Protein AF-0000000087536412 (afdb_homodimer)

Secondary structure (DSSP, 8-state):
---HHHHHHHHHTT--HHHHHHHTTS-HHHHHHHHHT----BHHHHHHHHHHHT--HHHHH--/---HHHHHHHHHTT--HHHHHHHTTS-HHHHHHHHHT----BHHHHHHHHHHHT--HHHHH--

Sequence (126 aa):
MKNLRLKAARAALDMSQAELAKRVNVSRQTIVAIEKGDYNPTIKLCIAICHELGKTLDELFWEMKNLRLKAARAALDMSQAELAKRVNVSRQTIVAIEKGDYNPTIKLCIAICHELGKTLDELFWE

InterPro domains:
  IPR001387 Cro/C1-type, helix-turn-helix domain [PF01381] (6-60)
  IPR001387 Cro/C1-type, helix-turn-helix domain [PS50943] (6-60)
  IPR001387 Cro/C1-type, helix-turn-helix domain [SM00530] (5-60)
  IPR001387 Cro/C1-type, helix-turn-helix domain [cd00093] (5-60)
  IPR010982 Lambda repressor-like, DNA-binding domain superfamily [G3DSA:1.10.260.40] (1-63)
  IPR010982 Lambda repressor-like, DNA-binding domain superfamily [SSF47413] (4-62)

Structure (mmCIF, N/CA/C/O backbone):
data_AF-0000000087536412-model_v1
#
loop_
_entity.id
_entity.type
_entity.pdbx_description
1 polymer 'Transcriptional regulator'
#
loop_
_atom_site.group_PDB
_atom_site.id
_atom_site.type_symbol
_atom_site.label_atom_id
_atom_site.label_alt_id
_atom_site.label_comp_id
_atom_site.label_asym_id
_atom_site.label_entity_id
_atom_site.label_seq_id
_atom_site.pdbx_PDB_ins_code
_atom_site.Cartn_x
_atom_site.Cartn_y
_atom_site.Cartn_z
_atom_site.occupancy
_atom_site.B_iso_or_equiv
_atom_site.auth_seq_id
_atom_site.auth_comp_id
_atom_site.auth_asym_id
_atom_site.auth_atom_id
_atom_site.pdbx_PDB_model_num
ATOM 1 N N . MET A 1 1 ? -1.49 8.711 -10.68 1 65.19 1 MET A N 1
ATOM 2 C CA . MET A 1 1 ? -2.695 9.516 -10.492 1 65.19 1 MET A CA 1
ATOM 3 C C . MET A 1 1 ? -2.691 10.195 -9.125 1 65.19 1 MET A C 1
ATOM 5 O O . MET A 1 1 ? -2.127 9.664 -8.164 1 65.19 1 MET A O 1
ATOM 9 N N . LYS A 1 2 ? -3.148 11.484 -9.133 1 83.5 2 LYS A N 1
ATOM 10 C CA . LYS A 1 2 ? -3.223 12.312 -7.93 1 83.5 2 LYS A CA 1
ATOM 11 C C . LYS A 1 2 ? -4.008 11.602 -6.824 1 83.5 2 LYS A C 1
ATOM 13 O O . LYS A 1 2 ? -4.977 10.891 -7.102 1 83.5 2 LYS A O 1
ATOM 18 N N . ASN A 1 3 ? -3.379 11.648 -5.703 1 94.81 3 ASN A N 1
ATOM 19 C CA . ASN A 1 3 ? -4.109 11.109 -4.559 1 94.81 3 ASN A CA 1
ATOM 20 C C . ASN A 1 3 ? -4.875 12.203 -3.822 1 94.81 3 ASN A C 1
ATOM 22 O O . ASN A 1 3 ? -4.449 12.656 -2.754 1 94.81 3 ASN A O 1
ATOM 26 N N . LEU A 1 4 ? -6.023 12.555 -4.32 1 94.62 4 LEU A N 1
ATOM 27 C CA . LEU A 1 4 ? -6.863 13.609 -3.754 1 94.62 4 LEU A CA 1
ATOM 28 C C . LEU A 1 4 ? -7.523 13.141 -2.463 1 94.62 4 LEU A C 1
ATOM 30 O O . LEU A 1 4 ? -7.898 13.953 -1.618 1 94.62 4 LEU A O 1
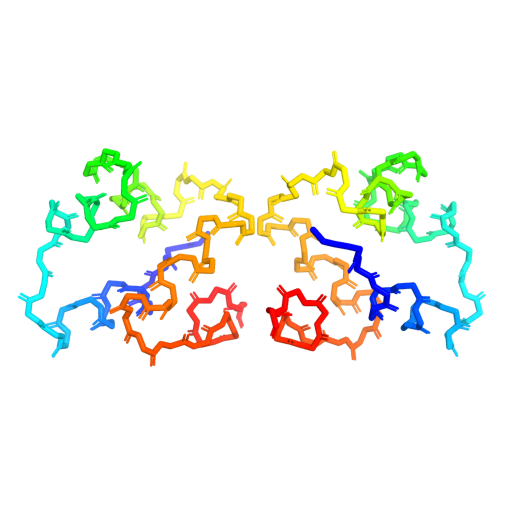ATOM 34 N N . ARG A 1 5 ? -7.641 11.875 -2.334 1 96.75 5 ARG A N 1
ATOM 35 C CA . ARG A 1 5 ? -8.227 11.32 -1.118 1 96.75 5 ARG A CA 1
ATOM 36 C C . ARG A 1 5 ? -7.32 11.562 0.085 1 96.75 5 ARG A C 1
ATOM 38 O O . ARG A 1 5 ? -7.801 11.891 1.173 1 96.75 5 ARG A O 1
ATOM 45 N N . LEU A 1 6 ? -6.047 11.406 -0.161 1 97.62 6 LEU A N 1
ATOM 46 C CA . LEU A 1 6 ? -5.082 11.68 0.896 1 97.62 6 LEU A CA 1
ATOM 47 C C . LEU A 1 6 ? -5.125 13.156 1.299 1 97.62 6 LEU A C 1
ATOM 49 O O . LEU A 1 6 ? -5.168 13.477 2.488 1 97.62 6 LEU A O 1
ATOM 53 N N . LYS A 1 7 ? -5.125 13.984 0.303 1 97.06 7 LYS A N 1
ATOM 54 C CA . LYS A 1 7 ? -5.188 15.422 0.557 1 97.06 7 LYS A CA 1
ATOM 55 C C . LYS A 1 7 ? -6.441 15.789 1.347 1 97.06 7 LYS A C 1
ATOM 57 O O . LYS A 1 7 ? -6.367 16.531 2.328 1 97.06 7 LYS A O 1
ATOM 62 N N . ALA A 1 8 ? -7.547 15.281 0.942 1 97.94 8 ALA A N 1
ATOM 63 C CA . ALA A 1 8 ? -8.82 15.562 1.588 1 97.94 8 ALA A CA 1
ATOM 64 C C . ALA A 1 8 ? -8.836 15.062 3.029 1 97.94 8 ALA A C 1
ATOM 66 O O . ALA A 1 8 ? -9.305 15.758 3.932 1 97.94 8 ALA A O 1
ATOM 67 N N . ALA A 1 9 ? -8.367 13.844 3.242 1 98 9 ALA A N 1
ATOM 68 C CA . ALA A 1 9 ? -8.32 13.258 4.578 1 98 9 ALA A CA 1
ATOM 69 C C . ALA A 1 9 ? -7.43 14.078 5.512 1 98 9 ALA A C 1
ATOM 71 O O . ALA A 1 9 ? -7.785 14.32 6.668 1 98 9 ALA A O 1
ATOM 72 N N . ARG A 1 10 ? -6.332 14.422 4.934 1 97.75 10 ARG A N 1
ATOM 73 C CA . ARG A 1 10 ? -5.398 15.25 5.695 1 97.75 10 ARG A CA 1
ATOM 74 C C . ARG A 1 10 ? -6.02 16.594 6.047 1 97.75 10 ARG A C 1
ATOM 76 O O . ARG A 1 10 ? -5.941 17.047 7.195 1 97.75 10 ARG A O 1
ATOM 83 N N . ALA A 1 11 ? -6.629 17.25 5.117 1 97.44 11 ALA A N 1
ATOM 84 C CA . ALA A 1 11 ? -7.262 18.562 5.309 1 97.44 11 ALA A CA 1
ATOM 85 C C . ALA A 1 11 ? -8.43 18.469 6.289 1 97.44 11 ALA A C 1
ATOM 87 O O . ALA A 1 11 ? -8.656 19.375 7.082 1 97.44 11 ALA A O 1
ATOM 88 N N . ALA A 1 12 ? -9.164 17.406 6.238 1 97.88 12 ALA A N 1
ATOM 89 C CA . ALA A 1 12 ? -10.32 17.188 7.102 1 97.88 12 ALA A CA 1
ATOM 90 C C . ALA A 1 12 ? -9.914 17.188 8.57 1 97.88 12 ALA A C 1
ATOM 92 O O . ALA A 1 12 ? -10.719 17.5 9.453 1 97.88 12 ALA A O 1
ATOM 93 N N . LEU A 1 13 ? -8.672 16.859 8.859 1 97.56 13 LEU A N 1
ATOM 94 C CA . LEU A 1 13 ? -8.141 16.844 10.219 1 97.56 13 LEU A CA 1
ATOM 95 C C . LEU A 1 13 ? -7.367 18.125 10.516 1 97.56 13 LEU A C 1
ATOM 97 O O . LEU A 1 13 ? -6.652 18.203 11.516 1 97.56 13 LEU A O 1
ATOM 101 N N . ASP A 1 14 ? -7.398 19.062 9.523 1 97.69 14 ASP A N 1
ATOM 102 C CA . ASP A 1 14 ? -6.699 20.344 9.617 1 97.69 14 ASP A CA 1
ATOM 103 C C . ASP A 1 14 ? -5.191 20.141 9.734 1 97.69 14 ASP A C 1
ATOM 105 O O . ASP A 1 14 ? -4.527 20.828 10.508 1 97.69 14 ASP A O 1
ATOM 109 N N . MET A 1 15 ? -4.727 19.203 9.07 1 97.75 15 MET A N 1
ATOM 110 C CA . MET A 1 15 ? -3.303 18.891 9.086 1 97.75 15 MET A CA 1
ATOM 111 C C . MET A 1 15 ? -2.615 19.391 7.828 1 97.75 15 MET A C 1
ATOM 113 O O . MET A 1 15 ? -3.131 19.219 6.723 1 97.75 15 MET A O 1
ATOM 117 N N . SER A 1 16 ? -1.524 20.031 8.086 1 98.38 16 SER A N 1
ATOM 118 C CA . SER A 1 16 ? -0.719 20.438 6.941 1 98.38 16 SER A CA 1
ATOM 119 C C . SER A 1 16 ? 0.115 19.281 6.41 1 98.38 16 SER A C 1
ATOM 121 O O . SER A 1 16 ? 0.222 18.234 7.059 1 98.38 16 SER A O 1
ATOM 123 N N . GLN A 1 17 ? 0.607 19.5 5.223 1 98.56 17 GLN A N 1
ATOM 124 C CA . GLN A 1 17 ? 1.505 18.5 4.672 1 98.56 17 GLN A CA 1
ATOM 125 C C . GLN A 1 17 ? 2.744 18.328 5.547 1 98.56 17 GLN A C 1
ATOM 127 O O . GLN A 1 17 ? 3.234 17.203 5.727 1 98.56 17 GLN A O 1
ATOM 132 N N . ALA A 1 18 ? 3.289 19.406 6.059 1 98.69 18 ALA A N 1
ATOM 133 C CA . ALA A 1 18 ? 4.461 19.391 6.93 1 98.69 18 ALA A CA 1
ATOM 134 C C . ALA A 1 18 ? 4.172 18.625 8.219 1 98.69 18 ALA A C 1
ATOM 136 O O . ALA A 1 18 ? 5.016 17.875 8.703 1 98.69 18 ALA A O 1
ATOM 137 N N . GLU A 1 19 ? 3.008 18.859 8.75 1 98.62 19 GLU A N 1
ATOM 138 C CA . GLU A 1 19 ? 2.619 18.172 9.984 1 98.62 19 GLU A CA 1
ATOM 139 C C . GLU A 1 19 ? 2.496 16.672 9.766 1 98.62 19 GLU A C 1
ATOM 141 O O . GLU A 1 19 ? 2.992 15.883 10.57 1 98.62 19 GLU A O 1
ATOM 146 N N . LEU A 1 20 ? 1.807 16.266 8.75 1 98.69 20 LEU A N 1
ATOM 147 C CA . LEU A 1 20 ? 1.69 14.836 8.438 1 98.69 20 LEU A CA 1
ATOM 148 C C . LEU A 1 20 ? 3.064 14.219 8.219 1 98.69 20 LEU A C 1
ATOM 150 O O . LEU A 1 20 ? 3.338 13.117 8.711 1 98.69 20 LEU A O 1
ATOM 154 N N . ALA A 1 21 ? 3.867 14.891 7.441 1 98.75 21 ALA A N 1
ATOM 155 C CA . ALA A 1 21 ? 5.219 14.422 7.145 1 98.75 21 ALA A CA 1
ATOM 156 C C . ALA A 1 21 ? 5.992 14.133 8.43 1 98.75 21 ALA A C 1
ATOM 158 O O . ALA A 1 21 ? 6.648 13.094 8.547 1 98.75 21 ALA A O 1
ATOM 159 N N . LYS A 1 22 ? 5.93 15.062 9.328 1 98.56 22 LYS A N 1
ATOM 160 C CA . LYS A 1 22 ? 6.602 14.906 10.617 1 98.56 22 LYS A CA 1
ATOM 161 C C . LYS A 1 22 ? 6.078 13.688 11.367 1 98.56 22 LYS A C 1
ATOM 163 O O . LYS A 1 22 ? 6.859 12.922 11.938 1 98.56 22 LYS A O 1
ATOM 168 N N . ARG A 1 23 ? 4.84 13.492 11.352 1 98.19 23 ARG A N 1
ATOM 169 C CA . ARG A 1 23 ? 4.211 12.414 12.102 1 98.19 23 ARG A CA 1
ATOM 170 C C . ARG A 1 23 ? 4.59 11.055 11.531 1 98.19 23 ARG A C 1
ATOM 172 O O . ARG A 1 23 ? 4.676 10.062 12.266 1 98.19 23 ARG A O 1
ATOM 179 N N . VAL A 1 24 ? 4.781 10.984 10.227 1 98.25 24 VAL A N 1
ATOM 180 C CA . VAL A 1 24 ? 5.082 9.695 9.617 1 98.25 24 VAL A CA 1
ATOM 181 C C . VAL A 1 24 ? 6.57 9.625 9.273 1 98.25 24 VAL A C 1
ATOM 183 O O . VAL A 1 24 ? 7.008 8.711 8.562 1 98.25 24 VAL A O 1
ATOM 186 N N . ASN A 1 25 ? 7.309 10.586 9.688 1 98.31 25 ASN A N 1
ATOM 187 C CA . ASN A 1 25 ? 8.766 10.617 9.648 1 98.31 25 ASN A CA 1
ATOM 188 C C . ASN A 1 25 ? 9.297 10.609 8.219 1 98.31 25 ASN A C 1
ATOM 190 O O . ASN A 1 25 ? 10.133 9.781 7.859 1 98.31 25 ASN A O 1
ATOM 194 N N . VAL A 1 26 ? 8.766 11.438 7.449 1 98.44 26 VAL A N 1
ATOM 195 C CA . VAL A 1 26 ? 9.266 11.695 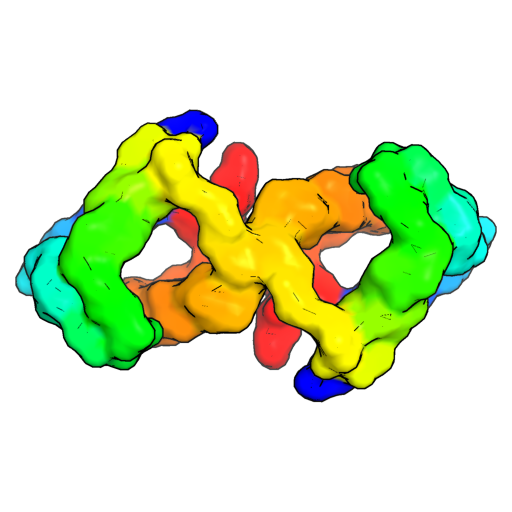6.105 1 98.44 26 VAL A CA 1
ATOM 196 C C . VAL A 1 26 ? 9.336 13.203 5.855 1 98.44 26 VAL A C 1
ATOM 198 O O . VAL A 1 26 ? 8.977 14 6.727 1 98.44 26 VAL A O 1
ATOM 201 N N . SER A 1 27 ? 9.805 13.57 4.715 1 98.56 27 SER A N 1
ATOM 202 C CA . SER A 1 27 ? 9.836 14.984 4.352 1 98.56 27 SER A CA 1
ATOM 203 C C . SER A 1 27 ? 8.469 15.461 3.875 1 98.56 27 SER A C 1
ATOM 205 O O . SER A 1 27 ? 7.676 14.672 3.357 1 98.56 27 SER A O 1
ATOM 207 N N . ARG A 1 28 ? 8.227 16.734 4.078 1 98.44 28 ARG A N 1
ATOM 208 C CA . ARG A 1 28 ? 7.02 17.344 3.527 1 98.44 28 ARG A CA 1
ATOM 209 C C . ARG A 1 28 ? 6.922 17.109 2.023 1 98.44 28 ARG A C 1
ATOM 211 O O . ARG A 1 28 ? 5.832 16.859 1.498 1 98.44 28 ARG A O 1
ATOM 218 N N . GLN A 1 29 ? 8.016 17.172 1.351 1 98.44 29 GLN A N 1
ATOM 219 C CA . GLN A 1 29 ? 8.062 16.984 -0.094 1 98.44 29 GLN A CA 1
ATOM 220 C C . GLN A 1 29 ? 7.559 15.586 -0.473 1 98.44 29 GLN A C 1
ATOM 222 O O . GLN A 1 29 ? 6.941 15.414 -1.525 1 98.44 29 GLN A O 1
ATOM 227 N N . THR A 1 30 ? 7.766 14.641 0.411 1 98.31 30 THR A N 1
ATOM 228 C CA . THR A 1 30 ? 7.289 13.281 0.18 1 98.31 30 THR A CA 1
ATOM 229 C C . THR A 1 30 ? 5.762 13.234 0.181 1 98.31 30 THR A C 1
ATOM 231 O O . THR A 1 30 ? 5.152 12.625 -0.702 1 98.31 30 THR A O 1
ATOM 234 N N . ILE A 1 31 ? 5.184 13.891 1.143 1 98.5 31 ILE A N 1
ATOM 235 C CA . ILE A 1 31 ? 3.727 13.953 1.229 1 98.5 31 ILE A CA 1
ATOM 236 C C . ILE A 1 31 ? 3.168 14.664 -0 1 98.5 31 ILE A C 1
ATOM 238 O O . ILE A 1 31 ? 2.199 14.203 -0.608 1 98.5 31 ILE A O 1
ATOM 242 N N . VAL A 1 32 ? 3.785 15.727 -0.376 1 98 32 VAL A N 1
ATOM 243 C CA . VAL A 1 32 ? 3.381 16.484 -1.558 1 98 32 VAL A CA 1
ATOM 244 C C . VAL A 1 32 ? 3.422 15.578 -2.787 1 98 32 VAL A C 1
ATOM 246 O O . VAL A 1 32 ? 2.465 15.531 -3.566 1 98 32 VAL A O 1
ATOM 249 N N . ALA A 1 33 ? 4.52 14.906 -2.93 1 97.81 33 ALA A N 1
ATOM 250 C CA . ALA A 1 33 ? 4.715 14.031 -4.082 1 97.81 33 ALA A CA 1
ATOM 251 C C . ALA A 1 33 ? 3.676 12.914 -4.105 1 97.81 33 ALA A C 1
ATOM 253 O O . ALA A 1 33 ? 3.209 12.516 -5.176 1 97.81 33 ALA A O 1
ATOM 254 N N . ILE A 1 34 ? 3.346 12.383 -2.982 1 97.5 34 ILE A N 1
ATOM 255 C CA . ILE A 1 34 ? 2.328 11.344 -2.896 1 97.5 34 ILE A CA 1
ATOM 256 C C . ILE A 1 34 ? 0.974 11.906 -3.32 1 97.5 34 ILE A C 1
ATOM 258 O O . ILE A 1 34 ? 0.266 11.297 -4.129 1 97.5 34 ILE A O 1
ATOM 262 N N . GLU A 1 35 ? 0.655 13.055 -2.822 1 97.5 35 GLU A N 1
ATOM 263 C CA . GLU A 1 35 ? -0.63 13.672 -3.131 1 97.5 35 GLU A CA 1
ATOM 264 C C . GLU A 1 35 ? -0.728 14.039 -4.609 1 97.5 35 GLU A C 1
ATOM 266 O O . GLU A 1 35 ? -1.812 13.992 -5.195 1 97.5 35 GLU A O 1
ATOM 271 N N . LYS A 1 36 ? 0.395 14.258 -5.211 1 96.25 36 LYS A N 1
ATOM 272 C CA . LYS A 1 36 ? 0.433 14.633 -6.621 1 96.25 36 LYS A CA 1
ATOM 273 C C . LYS A 1 36 ? 0.525 13.398 -7.516 1 96.25 36 LYS A C 1
ATOM 275 O O . LYS A 1 36 ? 0.354 13.5 -8.734 1 96.25 36 LYS A O 1
ATOM 280 N N . GLY A 1 37 ? 0.807 12.305 -6.969 1 95.19 37 GLY A N 1
ATOM 281 C CA . GLY A 1 37 ? 0.956 11.086 -7.75 1 95.19 37 GLY A CA 1
ATOM 282 C C . GLY A 1 37 ? 2.34 10.93 -8.352 1 95.19 37 GLY A C 1
ATOM 283 O O . GLY A 1 37 ? 2.545 10.102 -9.242 1 95.19 37 GLY A O 1
ATOM 284 N N . ASP A 1 38 ? 3.324 11.656 -7.84 1 94.69 38 ASP A N 1
ATOM 285 C CA . ASP A 1 38 ? 4.676 11.672 -8.391 1 94.69 38 ASP A CA 1
ATOM 286 C C . ASP A 1 38 ? 5.609 10.773 -7.594 1 94.69 38 ASP A C 1
ATOM 288 O O . ASP A 1 38 ? 6.82 10.758 -7.824 1 94.69 38 ASP A O 1
ATOM 292 N N . TYR A 1 39 ? 5.078 10.141 -6.633 1 94.69 39 TYR A N 1
ATOM 293 C CA . TYR A 1 39 ? 5.836 9.242 -5.773 1 94.69 39 TYR A CA 1
ATOM 294 C C . TYR A 1 39 ? 5.074 7.941 -5.543 1 94.69 39 TYR A C 1
ATOM 296 O O . TYR A 1 39 ? 3.859 7.953 -5.332 1 94.69 39 TYR A O 1
ATOM 304 N N . ASN A 1 40 ? 5.758 6.895 -5.711 1 95.94 40 ASN A N 1
ATOM 305 C CA . ASN A 1 40 ? 5.227 5.566 -5.414 1 95.94 40 ASN A CA 1
ATOM 306 C C . ASN A 1 40 ? 5.68 5.074 -4.043 1 95.94 40 ASN A C 1
ATOM 308 O O . ASN A 1 40 ? 6.695 4.383 -3.93 1 95.94 40 ASN A O 1
ATOM 312 N N . PRO A 1 41 ? 4.875 5.332 -3.061 1 97.38 41 PRO A N 1
ATOM 313 C CA . PRO A 1 41 ? 5.305 5.008 -1.697 1 97.38 41 PRO A CA 1
ATOM 314 C C . PRO A 1 41 ? 5.309 3.506 -1.424 1 97.38 41 PRO A C 1
ATOM 316 O O . PRO A 1 41 ? 4.684 2.738 -2.162 1 97.38 41 PRO A O 1
ATOM 319 N N . THR A 1 42 ? 6 3.178 -0.354 1 97.25 42 THR A N 1
ATOM 320 C CA . THR A 1 42 ? 5.965 1.8 0.124 1 97.25 42 THR A CA 1
ATOM 321 C C . THR A 1 42 ? 4.703 1.54 0.938 1 97.25 42 THR A C 1
ATOM 323 O O . THR A 1 42 ? 4.062 2.479 1.419 1 97.25 42 THR A O 1
ATOM 326 N N . ILE A 1 43 ? 4.449 0.287 1.093 1 97.12 43 ILE A N 1
ATOM 327 C CA . ILE A 1 43 ? 3.252 -0.098 1.832 1 97.12 43 ILE A CA 1
ATOM 328 C C . ILE A 1 43 ? 3.393 0.321 3.295 1 97.12 43 ILE A C 1
ATOM 330 O O . ILE A 1 43 ? 2.412 0.715 3.93 1 97.12 43 ILE A O 1
ATOM 334 N N . LYS A 1 44 ? 4.543 0.286 3.854 1 96.88 44 LYS A N 1
ATOM 335 C CA . LYS A 1 44 ? 4.75 0.689 5.242 1 96.88 44 LYS A CA 1
ATOM 336 C C . LYS A 1 44 ? 4.418 2.166 5.441 1 96.88 44 LYS A C 1
ATOM 338 O O . LYS A 1 44 ? 3.775 2.537 6.426 1 96.88 44 LYS A O 1
ATOM 343 N N . LEU A 1 45 ? 4.863 2.938 4.559 1 97.56 45 LEU A N 1
ATOM 344 C CA . LEU A 1 45 ? 4.559 4.363 4.648 1 97.56 45 LEU A CA 1
ATOM 345 C C . LEU A 1 45 ? 3.061 4.609 4.5 1 97.56 45 LEU A C 1
ATOM 347 O O . LEU A 1 45 ? 2.49 5.434 5.219 1 97.56 45 LEU A O 1
ATOM 351 N N . CYS A 1 46 ? 2.486 3.904 3.586 1 97.88 46 CYS A N 1
ATOM 352 C CA . CYS A 1 46 ? 1.047 4.039 3.391 1 97.88 46 CYS A CA 1
ATOM 353 C C . CYS A 1 46 ? 0.289 3.682 4.664 1 97.88 46 CYS A C 1
ATOM 355 O O . CYS A 1 46 ? -0.651 4.379 5.047 1 97.88 46 CYS A O 1
ATOM 357 N N . ILE A 1 47 ? 0.722 2.684 5.32 1 98 47 ILE A N 1
ATOM 358 C CA . ILE A 1 47 ? 0.073 2.25 6.555 1 98 47 ILE A CA 1
ATOM 359 C C . ILE A 1 47 ? 0.242 3.318 7.629 1 98 47 ILE A C 1
ATOM 361 O O . ILE A 1 47 ? -0.716 3.664 8.328 1 98 47 ILE A O 1
ATOM 365 N N . ALA A 1 48 ? 1.389 3.805 7.738 1 98.31 48 ALA A N 1
ATOM 366 C CA . ALA A 1 48 ? 1.64 4.867 8.711 1 98.31 48 ALA A CA 1
ATOM 367 C C . ALA A 1 48 ? 0.721 6.059 8.469 1 98.31 48 ALA A C 1
ATOM 369 O O . ALA A 1 48 ? 0.157 6.617 9.414 1 98.31 48 ALA A O 1
ATOM 370 N N . ILE A 1 49 ? 0.597 6.398 7.207 1 98.38 49 ILE A N 1
ATOM 371 C CA . ILE A 1 49 ? -0.26 7.516 6.828 1 98.38 49 ILE A CA 1
ATOM 372 C C . ILE A 1 49 ? -1.707 7.207 7.203 1 98.38 49 ILE A C 1
ATOM 374 O O . ILE A 1 49 ? -2.4 8.055 7.777 1 98.38 49 ILE A O 1
ATOM 378 N N . CYS A 1 50 ? -2.125 6.086 6.902 1 98.5 50 CYS A N 1
ATOM 379 C CA . CYS A 1 50 ? -3.49 5.68 7.215 1 98.5 50 CYS A CA 1
ATOM 380 C C . CYS A 1 50 ? -3.76 5.773 8.711 1 98.5 50 CYS A C 1
ATOM 382 O O . CYS A 1 50 ? -4.82 6.242 9.125 1 98.5 50 CYS A O 1
ATOM 384 N N . HIS A 1 51 ? -2.811 5.34 9.508 1 98.38 51 HIS A N 1
ATOM 385 C CA . HIS A 1 51 ? -2.971 5.391 10.961 1 98.38 51 HIS A CA 1
ATOM 386 C C . HIS A 1 51 ? -3.113 6.828 11.445 1 98.38 51 HIS A C 1
ATOM 388 O O . HIS A 1 51 ? -3.969 7.121 12.281 1 98.38 51 HIS A O 1
ATOM 394 N N . GLU A 1 52 ? -2.299 7.613 10.891 1 98.5 52 GLU A N 1
ATOM 395 C CA . GLU A 1 52 ? -2.316 9.008 11.32 1 98.5 52 GLU A CA 1
ATOM 396 C C . GLU A 1 52 ? -3.625 9.688 10.938 1 98.5 52 GLU A C 1
ATOM 398 O O . GLU A 1 52 ? -4.098 10.578 11.648 1 98.5 52 GLU A O 1
ATOM 403 N N . LEU A 1 53 ? -4.199 9.258 9.836 1 98.44 53 LEU A N 1
ATOM 404 C CA . LEU A 1 53 ? -5.363 9.961 9.305 1 98.44 53 LEU A CA 1
ATOM 405 C C . LEU A 1 53 ? -6.652 9.227 9.664 1 98.44 53 LEU A C 1
ATOM 407 O O . LEU A 1 53 ? -7.746 9.703 9.359 1 98.44 53 LEU A O 1
ATOM 411 N N . GLY A 1 54 ? -6.516 8.086 10.289 1 98.25 54 GLY A N 1
ATOM 412 C CA . GLY A 1 54 ? -7.684 7.305 10.664 1 98.25 54 GLY A CA 1
ATOM 413 C C . GLY A 1 54 ? -8.43 6.742 9.469 1 98.25 54 GLY A C 1
ATOM 414 O O . GLY A 1 54 ? -9.664 6.754 9.438 1 98.25 54 GLY A O 1
ATOM 415 N N . LYS A 1 55 ? -7.707 6.363 8.453 1 98.25 55 LYS A N 1
ATOM 416 C CA . LYS A 1 55 ? -8.25 5.809 7.215 1 98.25 55 LYS A CA 1
ATOM 417 C C . LYS A 1 55 ? -7.621 4.453 6.902 1 98.25 55 LYS A C 1
ATOM 419 O O . LYS A 1 55 ? -6.621 4.07 7.512 1 98.25 55 LYS A O 1
ATOM 424 N N . THR A 1 56 ? -8.273 3.771 6.035 1 98.12 56 THR A N 1
ATOM 425 C CA . THR A 1 56 ? -7.746 2.479 5.613 1 98.12 56 THR A CA 1
ATOM 426 C C . THR A 1 56 ? -6.945 2.617 4.32 1 98.12 56 THR A C 1
ATOM 428 O O . THR A 1 56 ? -6.938 3.686 3.703 1 98.12 56 THR A O 1
ATOM 431 N N . LEU A 1 57 ? -6.219 1.604 3.967 1 98.19 57 LEU A N 1
ATOM 432 C CA . LEU A 1 57 ? -5.48 1.591 2.707 1 98.19 57 LEU A CA 1
ATOM 433 C C . LEU A 1 57 ? -6.426 1.749 1.521 1 98.19 57 LEU A C 1
ATOM 435 O O . LEU A 1 57 ? -6.129 2.488 0.58 1 98.19 57 LEU A O 1
ATOM 439 N N . ASP A 1 58 ? -7.516 1.071 1.603 1 98.19 58 ASP A N 1
ATOM 440 C CA . ASP A 1 58 ? -8.477 1.138 0.502 1 98.19 58 ASP A CA 1
ATOM 441 C C . ASP A 1 58 ? -9.031 2.551 0.344 1 98.19 58 ASP A C 1
ATOM 443 O O . ASP A 1 58 ? -9.242 3.02 -0.777 1 98.19 58 ASP A O 1
ATOM 447 N N . GLU A 1 59 ? -9.195 3.174 1.411 1 97.81 59 GLU A N 1
ATOM 448 C CA . GLU A 1 59 ? -9.773 4.512 1.387 1 97.81 59 GLU A CA 1
ATOM 449 C C . GLU A 1 59 ? -8.82 5.516 0.752 1 97.81 59 GLU A C 1
ATOM 451 O O . GLU A 1 59 ? -9.25 6.441 0.058 1 97.81 59 GLU A O 1
ATOM 456 N N . LEU A 1 60 ? -7.527 5.312 0.96 1 97.81 60 LEU A N 1
ATOM 457 C CA . LEU A 1 60 ? -6.605 6.375 0.574 1 97.81 60 LEU A CA 1
ATOM 458 C C . LEU A 1 60 ? -5.82 5.984 -0.673 1 97.81 60 LEU A C 1
ATOM 460 O O . LEU A 1 60 ? -5.395 6.852 -1.439 1 97.81 60 LEU A O 1
ATOM 464 N N . PHE A 1 61 ? -5.664 4.719 -0.906 1 97.25 61 PHE A N 1
ATOM 465 C CA . PHE A 1 61 ? -4.641 4.379 -1.889 1 97.25 61 PHE A CA 1
ATOM 466 C C . PHE A 1 61 ? -5.199 3.43 -2.943 1 97.25 61 PHE A C 1
ATOM 468 O O . PHE A 1 61 ? -4.484 3.027 -3.863 1 97.25 61 PHE A O 1
ATOM 475 N N . TRP A 1 62 ? -6.43 3.117 -2.768 1 94.06 62 TRP A N 1
ATOM 476 C CA . TRP A 1 62 ? -7.031 2.26 -3.783 1 94.06 62 TRP A CA 1
ATOM 477 C C . TRP A 1 62 ? -7.449 3.074 -5.004 1 94.06 62 TRP A C 1
ATOM 479 O O . TRP A 1 62 ? -7.68 4.281 -4.902 1 94.06 62 TRP A O 1
ATOM 489 N N . GLU A 1 63 ? -7.266 2.525 -6.199 1 74.88 63 GLU A N 1
ATOM 490 C CA . GLU A 1 63 ? -7.719 3.182 -7.422 1 74.88 63 GLU A CA 1
ATOM 491 C C . GLU A 1 63 ? -9.219 3.434 -7.395 1 74.88 63 GLU A C 1
ATOM 493 O O . GLU A 1 63 ? -9.953 2.766 -6.66 1 74.88 63 GLU A O 1
ATOM 498 N N . MET B 1 1 ? 6.605 -8.234 9.211 1 65.5 1 MET B N 1
ATOM 499 C CA . MET B 1 1 ? 5.754 -9.367 9.57 1 65.5 1 MET B CA 1
ATOM 500 C C . MET B 1 1 ? 5.301 -10.125 8.328 1 65.5 1 MET B C 1
ATOM 502 O O . MET B 1 1 ? 5.148 -9.539 7.258 1 65.5 1 MET B O 1
ATOM 506 N N . LYS B 1 2 ? 5.328 -11.484 8.469 1 83.69 2 LYS B N 1
ATOM 507 C CA . LYS B 1 2 ? 4.934 -12.391 7.391 1 83.69 2 LYS B CA 1
ATOM 508 C C . LYS B 1 2 ? 3.543 -12.047 6.867 1 83.69 2 LYS B C 1
ATOM 510 O O . LYS B 1 2 ? 2.67 -11.633 7.629 1 83.69 2 LYS B O 1
ATOM 515 N N . ASN B 1 3 ? 3.523 -12 5.582 1 94.88 3 ASN B N 1
ATOM 516 C CA . ASN B 1 3 ? 2.209 -11.797 4.98 1 94.88 3 ASN B CA 1
ATOM 517 C C . ASN B 1 3 ? 1.55 -13.125 4.621 1 94.88 3 ASN B C 1
ATOM 519 O O . ASN B 1 3 ? 1.509 -13.508 3.449 1 94.88 3 ASN B O 1
ATOM 523 N N . LEU B 1 4 ? 0.953 -13.773 5.57 1 94.69 4 LEU B N 1
ATOM 524 C CA . LEU B 1 4 ? 0.305 -15.07 5.402 1 94.69 4 LEU B CA 1
ATOM 525 C C . LEU B 1 4 ? -1.005 -14.93 4.633 1 94.69 4 LEU B C 1
ATOM 527 O O . LEU B 1 4 ? -1.474 -15.883 4.012 1 94.69 4 LEU B O 1
ATOM 531 N N . ARG B 1 5 ? -1.542 -13.766 4.676 1 96.75 5 ARG B N 1
ATOM 532 C CA . ARG B 1 5 ? -2.779 -13.516 3.943 1 96.75 5 ARG B CA 1
ATOM 533 C C . ARG B 1 5 ? -2.541 -13.57 2.438 1 96.75 5 ARG B C 1
ATOM 535 O O . ARG B 1 5 ? -3.359 -14.117 1.693 1 96.75 5 ARG B O 1
ATOM 542 N N . LEU B 1 6 ? -1.426 -13.016 2.049 1 97.62 6 LEU B N 1
ATOM 543 C CA . LEU B 1 6 ? -1.059 -13.07 0.639 1 97.62 6 LEU B CA 1
ATOM 544 C C . LEU B 1 6 ? -0.844 -14.508 0.19 1 97.62 6 LEU B C 1
ATOM 546 O O . LEU B 1 6 ? -1.355 -14.922 -0.854 1 97.62 6 LEU B O 1
ATOM 550 N N . LYS B 1 7 ? -0.103 -15.219 1 1 97.12 7 LYS B N 1
ATOM 551 C CA . LYS B 1 7 ? 0.157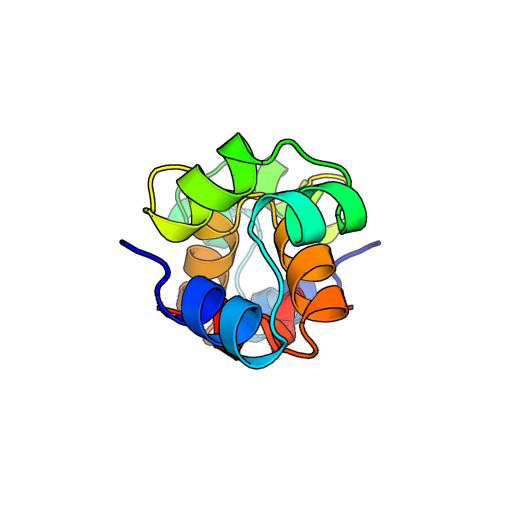 -16.625 0.693 1 97.12 7 LYS B CA 1
ATOM 552 C C . LYS B 1 7 ? -1.145 -17.406 0.582 1 97.12 7 LYS B C 1
ATOM 554 O O . LYS B 1 7 ? -1.335 -18.172 -0.367 1 97.12 7 LYS B O 1
ATOM 559 N N . ALA B 1 8 ? -2.021 -17.234 1.512 1 98 8 ALA B N 1
ATOM 560 C CA . ALA B 1 8 ? -3.301 -17.938 1.543 1 98 8 ALA B CA 1
ATOM 561 C C . ALA B 1 8 ? -4.156 -17.578 0.333 1 98 8 ALA B C 1
ATOM 563 O O . ALA B 1 8 ? -4.773 -18.453 -0.281 1 98 8 ALA B O 1
ATOM 564 N N . ALA B 1 9 ? -4.234 -16.312 0.012 1 98 9 ALA B N 1
ATOM 565 C CA . ALA B 1 9 ? -5.023 -15.836 -1.128 1 98 9 ALA B CA 1
ATOM 566 C C . ALA B 1 9 ? -4.496 -16.422 -2.434 1 98 9 ALA B C 1
ATOM 568 O O . ALA B 1 9 ? -5.277 -16.859 -3.287 1 98 9 ALA B O 1
ATOM 569 N N . ARG B 1 10 ? -3.215 -16.375 -2.498 1 97.75 10 ARG B N 1
ATOM 570 C CA . ARG B 1 10 ? -2.57 -16.938 -3.68 1 97.75 10 ARG B CA 1
ATOM 571 C C . ARG B 1 10 ? -2.842 -18.438 -3.789 1 97.75 10 ARG B C 1
ATOM 573 O O . ARG B 1 10 ? -3.199 -18.922 -4.863 1 97.75 10 ARG B O 1
ATOM 580 N N . ALA B 1 11 ? -2.689 -19.172 -2.738 1 97.44 11 ALA B N 1
ATOM 581 C CA . ALA B 1 11 ? -2.91 -20.625 -2.697 1 97.44 11 ALA B CA 1
ATOM 582 C C . ALA B 1 11 ? -4.371 -20.953 -2.98 1 97.44 11 ALA B C 1
ATOM 584 O O . ALA B 1 11 ? -4.668 -21.969 -3.635 1 97.44 11 ALA B O 1
ATOM 585 N N . ALA B 1 12 ? -5.281 -20.172 -2.484 1 97.88 12 ALA B N 1
ATOM 586 C CA . ALA B 1 12 ? -6.715 -20.391 -2.664 1 97.88 12 ALA B CA 1
ATOM 587 C C . ALA B 1 12 ? -7.09 -20.375 -4.145 1 97.88 12 ALA B C 1
ATOM 589 O O . ALA B 1 12 ? -8.078 -20.984 -4.543 1 97.88 12 ALA B O 1
ATOM 590 N N . LEU B 1 13 ? -6.305 -19.719 -4.973 1 97.56 13 LEU B N 1
ATOM 591 C CA . LEU B 1 13 ? -6.531 -19.656 -6.414 1 97.56 13 LEU B CA 1
ATOM 592 C C . LEU B 1 13 ? -5.656 -20.656 -7.148 1 97.56 13 LEU B C 1
ATOM 594 O O . LEU B 1 13 ? -5.527 -20.594 -8.375 1 97.56 13 LEU B O 1
ATOM 598 N N . ASP B 1 14 ? -4.906 -21.469 -6.328 1 97.69 14 ASP B N 1
ATOM 599 C CA . ASP B 1 14 ? -3.996 -22.484 -6.848 1 97.69 14 ASP B CA 1
ATOM 600 C C . ASP B 1 14 ? -2.871 -21.859 -7.664 1 97.69 14 ASP B C 1
ATOM 602 O O . ASP B 1 14 ? -2.496 -22.375 -8.719 1 97.69 14 ASP B O 1
ATOM 606 N N . MET B 1 15 ? -2.451 -20.766 -7.242 1 97.75 15 MET B N 1
ATOM 607 C CA . MET B 1 15 ? -1.382 -20.047 -7.918 1 97.75 15 MET B CA 1
ATOM 608 C C . MET B 1 15 ? -0.053 -20.234 -7.191 1 97.75 15 MET B C 1
ATOM 610 O O . MET B 1 15 ? 0.007 -20.125 -5.965 1 97.75 15 MET B O 1
ATOM 614 N N . SER B 1 16 ? 0.918 -20.516 -7.992 1 98.38 16 SER B N 1
ATOM 615 C CA . SER B 1 16 ? 2.258 -20.578 -7.414 1 98.38 16 SER B CA 1
ATOM 616 C C . SER B 1 16 ? 2.852 -19.172 -7.262 1 98.38 16 SER B C 1
ATOM 618 O O . SER B 1 16 ? 2.314 -18.203 -7.801 1 98.38 16 SER B O 1
ATOM 620 N N . GLN B 1 17 ? 3.885 -19.156 -6.488 1 98.56 17 GLN B N 1
ATOM 621 C CA . GLN B 1 17 ? 4.586 -17.891 -6.359 1 98.56 17 GLN B CA 1
ATOM 622 C C . GLN B 1 17 ? 5.133 -17.422 -7.703 1 98.56 17 GLN B C 1
ATOM 624 O O . GLN B 1 17 ? 5.117 -16.219 -8.008 1 98.56 17 GLN B O 1
ATOM 629 N N . ALA B 1 18 ? 5.668 -18.328 -8.492 1 98.69 18 ALA B N 1
ATOM 630 C CA . ALA B 1 18 ? 6.203 -18.016 -9.82 1 98.69 18 ALA B CA 1
ATOM 631 C C . ALA B 1 18 ? 5.113 -17.484 -10.742 1 98.69 18 ALA B C 1
ATOM 633 O O . ALA B 1 18 ? 5.348 -16.562 -11.516 1 98.69 18 ALA B O 1
ATOM 634 N N . GLU B 1 19 ? 3.967 -18.094 -10.664 1 98.62 19 GLU B N 1
ATOM 635 C CA . GLU B 1 19 ? 2.846 -17.656 -11.492 1 98.62 19 GLU B CA 1
ATOM 636 C C . GLU B 1 19 ? 2.396 -16.25 -11.125 1 98.62 19 GLU B C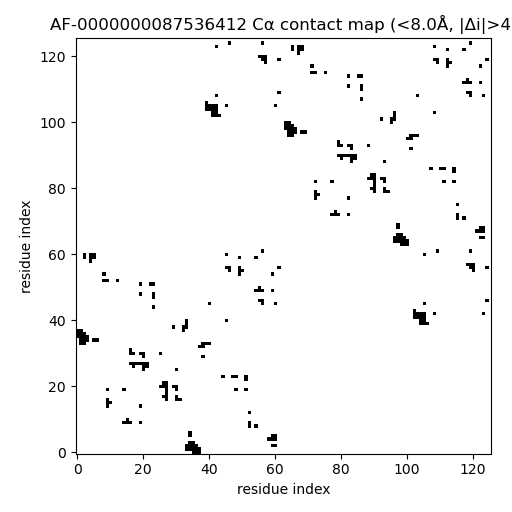 1
ATOM 638 O O . GLU B 1 19 ? 2.18 -15.414 -12 1 98.62 19 GLU B O 1
ATOM 643 N N . LEU B 1 20 ? 2.205 -15.992 -9.875 1 98.69 20 LEU B N 1
ATOM 644 C CA . LEU B 1 20 ? 1.835 -14.656 -9.43 1 98.69 20 LEU B CA 1
ATOM 645 C C . LEU B 1 20 ? 2.883 -13.633 -9.859 1 98.69 20 LEU B C 1
ATOM 647 O O . LEU B 1 20 ? 2.539 -12.547 -10.328 1 98.69 20 LEU B O 1
ATOM 651 N N . ALA B 1 21 ? 4.109 -13.969 -9.625 1 98.75 21 ALA B N 1
ATOM 652 C CA . ALA B 1 21 ? 5.223 -13.094 -9.977 1 98.75 21 ALA B CA 1
ATOM 653 C C . ALA B 1 21 ? 5.156 -12.688 -11.453 1 98.75 21 ALA B C 1
ATOM 655 O O . ALA B 1 21 ? 5.324 -11.516 -11.789 1 98.75 21 ALA B O 1
ATOM 656 N N . LYS B 1 22 ? 4.949 -13.656 -12.281 1 98.56 22 LYS B N 1
ATOM 657 C CA . LYS B 1 22 ? 4.832 -13.414 -13.719 1 98.56 22 LYS B CA 1
ATOM 658 C C . LYS B 1 22 ? 3.674 -12.469 -14.023 1 98.56 22 LYS B C 1
ATOM 660 O O . LYS B 1 22 ? 3.807 -11.562 -14.844 1 98.56 22 LYS B O 1
ATOM 665 N N . ARG B 1 23 ? 2.611 -12.664 -13.398 1 98.19 23 ARG B N 1
ATOM 666 C CA . ARG B 1 23 ? 1.403 -11.883 -13.672 1 98.19 23 ARG B CA 1
ATOM 667 C C . ARG B 1 23 ? 1.583 -10.43 -13.25 1 98.19 23 ARG B C 1
ATOM 669 O O . ARG B 1 23 ? 1.005 -9.531 -13.859 1 98.19 23 ARG B O 1
ATOM 676 N N . VAL B 1 24 ? 2.348 -10.211 -12.188 1 98.25 24 VAL B N 1
ATOM 677 C CA . VAL B 1 24 ? 2.504 -8.844 -11.695 1 98.25 24 VAL B CA 1
ATOM 678 C C . VAL B 1 24 ? 3.869 -8.305 -12.109 1 98.25 24 VAL B C 1
ATOM 680 O O . VAL B 1 24 ? 4.297 -7.246 -11.633 1 98.25 24 VAL B O 1
ATOM 683 N N . ASN B 1 25 ? 4.562 -9.023 -12.906 1 98.31 25 ASN B N 1
ATOM 684 C CA . ASN B 1 25 ? 5.789 -8.617 -13.578 1 98.31 25 ASN B CA 1
ATOM 685 C C . ASN B 1 25 ? 6.914 -8.344 -12.586 1 98.31 25 ASN B C 1
ATOM 687 O O . ASN B 1 25 ? 7.523 -7.27 -12.609 1 98.31 25 ASN B O 1
ATOM 691 N N . VAL B 1 26 ? 7.094 -9.219 -11.727 1 98.44 26 VAL B N 1
ATOM 692 C CA . VAL B 1 26 ? 8.234 -9.203 -10.812 1 98.44 26 VAL B CA 1
ATOM 693 C C . VAL B 1 26 ? 8.859 -10.594 -10.742 1 98.44 26 VAL B C 1
ATOM 695 O O . VAL B 1 26 ? 8.383 -11.531 -11.391 1 98.44 26 VAL B O 1
ATOM 698 N N . SER B 1 27 ? 9.914 -10.703 -10.016 1 98.56 27 SER B N 1
ATOM 699 C CA . SER B 1 27 ? 10.539 -12.008 -9.82 1 98.56 27 SER B CA 1
ATOM 700 C C . SER B 1 27 ? 9.789 -12.836 -8.789 1 98.56 27 SER B C 1
ATOM 702 O O . SER B 1 27 ? 9.148 -12.281 -7.891 1 98.56 27 SER B O 1
ATOM 704 N N . ARG B 1 28 ? 9.875 -14.148 -8.938 1 98.44 28 ARG B N 1
ATOM 705 C CA . ARG B 1 28 ? 9.328 -15.039 -7.926 1 98.44 28 ARG B CA 1
ATOM 706 C C . ARG B 1 28 ? 9.906 -14.719 -6.547 1 98.44 28 ARG B C 1
ATOM 708 O O . ARG B 1 28 ? 9.188 -14.773 -5.543 1 98.44 28 ARG B O 1
ATOM 715 N N . GLN B 1 29 ? 11.148 -14.406 -6.488 1 98.44 29 GLN B N 1
ATOM 716 C CA . GLN B 1 29 ? 11.82 -14.086 -5.238 1 98.44 29 GLN B CA 1
ATOM 717 C C . GLN B 1 29 ? 11.172 -12.883 -4.555 1 98.44 29 GLN B C 1
ATOM 719 O O . GLN B 1 29 ? 11.117 -12.82 -3.322 1 98.44 29 GLN B O 1
ATOM 724 N N . THR B 1 30 ? 10.641 -11.984 -5.352 1 98.25 30 THR B N 1
ATOM 725 C CA . THR B 1 30 ? 9.953 -10.82 -4.812 1 98.25 30 THR B CA 1
ATOM 726 C C . THR B 1 30 ? 8.68 -11.234 -4.074 1 98.25 30 THR B C 1
ATOM 728 O O . THR B 1 30 ? 8.422 -10.766 -2.963 1 98.25 30 THR B O 1
ATOM 731 N N . ILE B 1 31 ? 7.941 -12.102 -4.688 1 98.5 31 ILE B N 1
ATOM 732 C CA . ILE B 1 31 ? 6.723 -12.602 -4.066 1 98.5 31 ILE B CA 1
ATOM 733 C C . ILE B 1 31 ? 7.066 -13.352 -2.783 1 98.5 31 ILE B C 1
ATOM 735 O O . ILE B 1 31 ? 6.422 -13.148 -1.749 1 98.5 31 ILE B O 1
ATOM 739 N N . VAL B 1 32 ? 8.07 -14.156 -2.834 1 97.94 32 VAL B N 1
ATOM 740 C CA . VAL B 1 32 ? 8.531 -14.906 -1.666 1 97.94 32 VAL B CA 1
ATOM 741 C C . VAL B 1 32 ? 8.883 -13.93 -0.541 1 97.94 32 VAL B C 1
ATOM 743 O O . VAL B 1 32 ? 8.461 -14.117 0.602 1 97.94 32 VAL B O 1
ATOM 746 N N . ALA B 1 33 ? 9.656 -12.945 -0.903 1 97.81 33 ALA B N 1
ATOM 747 C CA . ALA B 1 33 ? 10.102 -11.969 0.078 1 97.81 33 ALA B CA 1
ATOM 748 C C . ALA B 1 33 ? 8.922 -11.211 0.686 1 97.81 33 ALA B C 1
ATOM 750 O O . ALA B 1 33 ? 8.93 -10.883 1.874 1 97.81 33 ALA B O 1
ATOM 751 N N . ILE B 1 34 ? 7.953 -10.883 -0.091 1 97.5 34 ILE B N 1
ATOM 752 C CA . ILE B 1 34 ? 6.762 -10.211 0.406 1 97.5 34 ILE B CA 1
ATOM 753 C C . ILE B 1 34 ? 6.02 -11.117 1.382 1 97.5 34 ILE B C 1
ATOM 755 O O . ILE B 1 34 ? 5.637 -10.695 2.475 1 97.5 34 ILE B O 1
ATOM 759 N N . GLU B 1 35 ? 5.863 -12.352 1.014 1 97.44 35 GLU B N 1
ATOM 760 C CA . GLU B 1 35 ? 5.141 -13.297 1.854 1 97.44 35 GLU B CA 1
ATOM 761 C C . GLU B 1 35 ? 5.883 -13.555 3.164 1 97.44 35 GLU B C 1
ATOM 763 O O . GLU B 1 35 ? 5.258 -13.789 4.199 1 97.44 35 GLU B O 1
ATOM 768 N N . LYS B 1 36 ? 7.16 -13.383 3.131 1 96.25 36 LYS B N 1
ATOM 769 C CA . LYS B 1 36 ? 7.984 -13.617 4.312 1 96.25 36 LYS B CA 1
ATOM 770 C C . LYS B 1 36 ? 8.125 -12.344 5.145 1 96.25 36 LYS B C 1
ATOM 772 O O . LYS B 1 36 ? 8.602 -12.391 6.277 1 96.25 36 LYS B O 1
ATOM 777 N N . GLY B 1 37 ? 7.766 -11.266 4.621 1 95.25 37 GLY B N 1
ATOM 778 C CA . GLY B 1 37 ? 7.902 -9.992 5.32 1 95.25 37 GLY B CA 1
ATOM 779 C C . GLY B 1 37 ? 9.281 -9.383 5.191 1 95.25 37 GLY B C 1
ATOM 780 O O . GLY B 1 37 ? 9.641 -8.477 5.941 1 95.25 37 GLY B O 1
ATOM 781 N N . ASP B 1 38 ? 10.062 -9.828 4.199 1 94.62 38 ASP B N 1
ATOM 782 C CA . ASP B 1 38 ? 11.445 -9.398 4.027 1 94.62 38 ASP B CA 1
ATOM 783 C C . ASP B 1 38 ? 11.555 -8.32 2.949 1 94.62 38 ASP B C 1
ATOM 785 O O . ASP B 1 38 ? 12.656 -7.926 2.566 1 94.62 38 ASP B O 1
ATOM 789 N N . TYR B 1 39 ? 10.484 -7.961 2.414 1 94.62 39 TYR B N 1
ATOM 790 C CA . TYR B 1 39 ? 10.414 -6.945 1.372 1 94.62 39 TYR B CA 1
ATOM 791 C C . TYR B 1 39 ? 9.289 -5.957 1.642 1 94.62 39 TYR B C 1
ATOM 793 O O . TYR B 1 39 ? 8.188 -6.355 2.041 1 94.62 39 TYR B O 1
ATOM 801 N N . ASN B 1 40 ? 9.602 -4.742 1.557 1 95.88 40 ASN B N 1
ATOM 802 C CA . ASN B 1 40 ? 8.625 -3.664 1.661 1 95.88 40 ASN B CA 1
ATOM 803 C C . ASN B 1 40 ? 8.188 -3.168 0.286 1 95.88 40 ASN B C 1
ATOM 805 O O . ASN B 1 40 ? 8.75 -2.205 -0.239 1 95.88 40 ASN B O 1
ATOM 809 N N . PRO B 1 41 ? 7.129 -3.738 -0.204 1 97.38 41 PRO B N 1
ATOM 810 C CA . PRO B 1 41 ? 6.727 -3.406 -1.573 1 97.38 41 PRO B CA 1
ATOM 811 C C . PRO B 1 41 ? 6.145 -2 -1.692 1 97.38 41 PRO B C 1
ATOM 813 O O . PRO B 1 41 ? 5.75 -1.403 -0.687 1 97.38 41 PRO B O 1
ATOM 816 N N . THR B 1 42 ? 6.109 -1.561 -2.932 1 97.25 42 THR B N 1
ATOM 817 C CA . THR B 1 42 ? 5.438 -0.299 -3.221 1 97.25 42 THR B CA 1
ATOM 818 C C . THR B 1 42 ? 3.928 -0.496 -3.301 1 97.25 42 THR B C 1
ATOM 820 O O . THR B 1 42 ? 3.453 -1.619 -3.484 1 97.25 42 THR B O 1
ATOM 823 N N . ILE B 1 43 ? 3.268 0.61 -3.213 1 97.19 43 ILE B N 1
ATOM 824 C CA . ILE B 1 43 ? 1.81 0.557 -3.25 1 97.19 43 ILE B CA 1
ATOM 825 C C . ILE B 1 43 ? 1.346 0.083 -4.625 1 97.19 43 ILE B C 1
ATOM 827 O O . ILE B 1 43 ? 0.352 -0.639 -4.738 1 97.19 43 ILE B O 1
ATOM 831 N N . LYS B 1 44 ? 2.012 0.424 -5.66 1 96.88 44 LYS B N 1
ATOM 832 C CA . LYS B 1 44 ? 1.631 -0.008 -7.004 1 96.88 44 LYS B CA 1
ATOM 833 C C . LYS B 1 44 ? 1.709 -1.526 -7.133 1 96.88 44 LYS B C 1
ATOM 835 O O . LYS B 1 44 ? 0.815 -2.152 -7.711 1 96.88 44 LYS B O 1
ATOM 840 N N . LEU B 1 45 ? 2.732 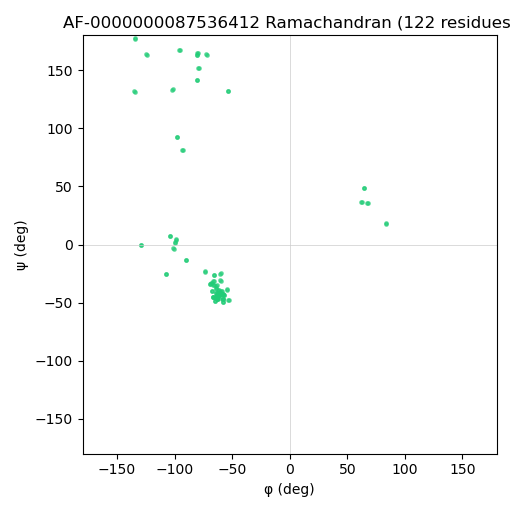-2.053 -6.648 1 97.56 45 LEU B N 1
ATOM 841 C CA . LEU B 1 45 ? 2.869 -3.504 -6.695 1 97.56 45 LEU B CA 1
ATOM 842 C C . LEU B 1 45 ? 1.783 -4.18 -5.863 1 97.56 45 LEU B C 1
ATOM 844 O O . LEU B 1 45 ? 1.215 -5.191 -6.281 1 97.56 45 LEU B O 1
ATOM 848 N N . CYS B 1 46 ? 1.533 -3.619 -4.73 1 97.88 46 CYS B N 1
ATOM 849 C CA . CYS B 1 46 ? 0.484 -4.164 -3.877 1 97.88 46 CYS B CA 1
ATOM 850 C C . CYS B 1 46 ? -0.861 -4.156 -4.594 1 97.88 46 CYS B C 1
ATOM 852 O O . CYS B 1 46 ? -1.609 -5.133 -4.531 1 97.88 46 CYS B O 1
ATOM 854 N N . ILE B 1 47 ? -1.118 -3.133 -5.297 1 98 47 ILE B N 1
ATOM 855 C CA . ILE B 1 47 ? -2.377 -3.014 -6.023 1 98 47 ILE B CA 1
ATOM 856 C C . ILE B 1 47 ? -2.436 -4.066 -7.129 1 98 47 ILE B C 1
ATOM 858 O O . ILE B 1 47 ? -3.455 -4.738 -7.305 1 98 47 ILE B O 1
ATOM 862 N N . ALA B 1 48 ? -1.389 -4.184 -7.812 1 98.31 48 ALA B N 1
ATOM 863 C CA . ALA B 1 48 ? -1.333 -5.195 -8.867 1 98.31 48 ALA B CA 1
ATOM 864 C C . ALA B 1 48 ? -1.612 -6.586 -8.305 1 98.31 48 ALA B C 1
ATOM 866 O O . ALA B 1 48 ? -2.365 -7.363 -8.906 1 98.31 48 ALA B O 1
ATOM 867 N N . ILE B 1 49 ? -1.013 -6.852 -7.172 1 98.38 49 ILE B N 1
ATOM 868 C CA . ILE B 1 49 ? -1.199 -8.141 -6.516 1 98.38 49 ILE B CA 1
ATOM 869 C C . ILE B 1 49 ? -2.664 -8.312 -6.121 1 98.38 49 ILE B C 1
ATOM 871 O O . ILE B 1 49 ? -3.256 -9.367 -6.352 1 98.38 49 ILE B O 1
ATOM 875 N N . CYS B 1 50 ? -3.203 -7.348 -5.574 1 98.5 50 CYS B N 1
ATOM 876 C CA . CYS B 1 50 ? -4.598 -7.395 -5.152 1 98.5 50 CYS B CA 1
ATOM 877 C C . CYS B 1 50 ? -5.516 -7.688 -6.336 1 98.5 50 CYS B C 1
ATOM 879 O O . CYS B 1 50 ? -6.445 -8.484 -6.223 1 98.5 50 CYS B O 1
ATOM 881 N N . HIS B 1 51 ? -5.25 -7.055 -7.453 1 98.38 51 HIS B N 1
ATOM 882 C CA . HIS B 1 51 ? -6.066 -7.27 -8.641 1 98.38 51 HIS B CA 1
ATOM 883 C C . HIS B 1 51 ? -5.988 -8.719 -9.109 1 98.38 51 HIS B C 1
ATOM 885 O O . HIS B 1 51 ? -7.008 -9.32 -9.445 1 98.38 51 HIS B O 1
ATOM 891 N N . GLU B 1 52 ? -4.812 -9.172 -9.086 1 98.5 52 GLU B N 1
ATOM 892 C CA . GLU B 1 52 ? -4.617 -10.539 -9.562 1 98.5 52 GLU B CA 1
ATOM 893 C C . GLU B 1 52 ? -5.301 -11.547 -8.648 1 98.5 52 GLU B C 1
ATOM 895 O O . GLU B 1 52 ? -5.766 -12.594 -9.102 1 98.5 52 GLU B O 1
ATOM 900 N N . LEU B 1 53 ? -5.367 -11.219 -7.375 1 98.44 53 LEU B N 1
ATOM 901 C CA . LEU B 1 53 ? -5.852 -12.195 -6.402 1 98.44 53 LEU B CA 1
ATOM 902 C C . LEU B 1 53 ? -7.305 -11.906 -6.031 1 98.44 53 LEU B C 1
ATOM 904 O O . LEU B 1 53 ? -7.918 -12.672 -5.277 1 98.44 53 LEU B O 1
ATOM 908 N N . GLY B 1 54 ? -7.84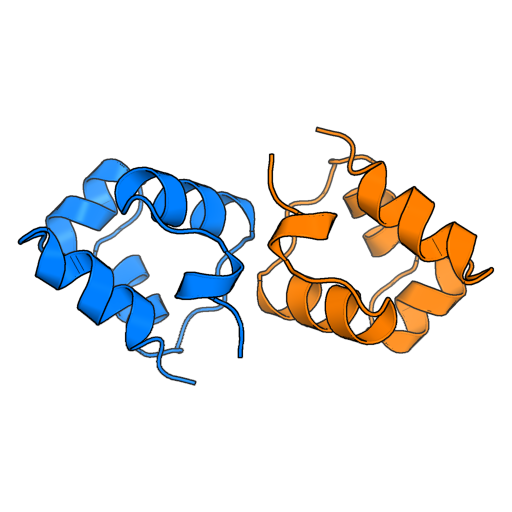8 -10.844 -6.555 1 98.19 54 GLY B N 1
ATOM 909 C CA . GLY B 1 54 ? -9.227 -10.477 -6.254 1 98.19 54 GLY B CA 1
ATOM 910 C C . GLY B 1 54 ? -9.43 -10.07 -4.809 1 98.19 54 GLY B C 1
ATOM 911 O O . GLY B 1 54 ? -10.43 -10.453 -4.188 1 98.19 54 GLY B O 1
ATOM 912 N N . LYS B 1 55 ? -8.453 -9.422 -4.234 1 98.25 55 LYS B N 1
ATOM 913 C CA . LYS B 1 55 ? -8.469 -8.953 -2.852 1 98.25 55 LYS B CA 1
ATOM 914 C C . LYS B 1 55 ? -8.211 -7.453 -2.777 1 98.25 55 LYS B C 1
ATOM 916 O O . LYS B 1 55 ? -7.801 -6.84 -3.766 1 98.25 55 LYS B O 1
ATOM 921 N N . THR B 1 56 ? -8.539 -6.922 -1.659 1 98.12 56 THR B N 1
ATOM 922 C CA . THR B 1 56 ? -8.289 -5.504 -1.446 1 98.12 56 THR B CA 1
ATOM 923 C C . THR B 1 56 ? -6.965 -5.289 -0.713 1 98.12 56 THR B C 1
ATOM 925 O O . THR B 1 56 ? -6.344 -6.25 -0.256 1 98.12 56 THR B O 1
ATOM 928 N N . LEU B 1 57 ? -6.504 -4.086 -0.684 1 98.19 57 LEU B N 1
ATOM 929 C CA . LEU B 1 57 ? -5.297 -3.75 0.061 1 98.19 57 LEU B CA 1
ATOM 930 C C . LEU B 1 57 ? -5.457 -4.09 1.539 1 98.19 57 LEU B C 1
ATOM 932 O O . LEU B 1 57 ? -4.539 -4.629 2.16 1 98.19 57 LEU B O 1
ATOM 936 N N . ASP B 1 58 ? -6.605 -3.77 2.049 1 98.25 58 ASP B N 1
ATOM 937 C CA . ASP B 1 58 ? -6.844 -4.031 3.465 1 98.25 58 ASP B CA 1
ATOM 938 C C . ASP B 1 58 ? -6.801 -5.527 3.762 1 98.25 58 ASP B C 1
ATOM 940 O O . ASP B 1 58 ? -6.289 -5.945 4.805 1 98.25 58 ASP B O 1
ATOM 944 N N . GLU B 1 59 ? -7.254 -6.266 2.861 1 97.81 59 GLU B N 1
ATOM 945 C CA . GLU B 1 59 ? -7.312 -7.711 3.057 1 97.81 59 GLU B CA 1
ATOM 946 C C . GLU B 1 59 ? -5.918 -8.32 3.07 1 97.81 59 GLU B C 1
ATOM 948 O O . GLU B 1 5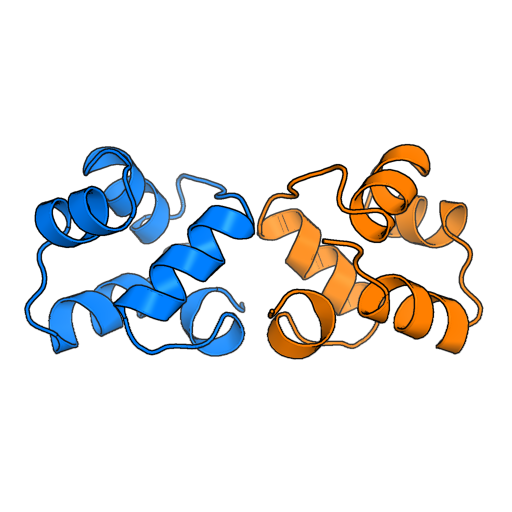9 ? -5.656 -9.273 3.809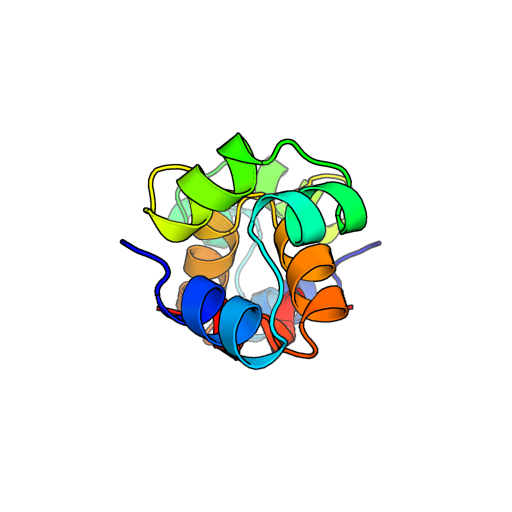 1 97.81 59 GLU B O 1
ATOM 953 N N . LEU B 1 60 ? -5.012 -7.758 2.285 1 97.81 60 LEU B N 1
ATOM 954 C CA . LEU B 1 60 ? -3.746 -8.461 2.092 1 97.81 60 LEU B CA 1
ATOM 955 C C . LEU B 1 60 ? -2.617 -7.754 2.836 1 97.81 60 LEU B C 1
ATOM 957 O O . LEU B 1 60 ? -1.635 -8.391 3.227 1 97.81 60 LEU B O 1
ATOM 961 N N . PHE B 1 61 ? -2.762 -6.488 3.064 1 97.25 61 PHE B N 1
ATOM 962 C CA . PHE B 1 61 ? -1.55 -5.777 3.459 1 97.25 61 PHE B CA 1
ATOM 963 C C . PHE B 1 61 ? -1.787 -4.965 4.723 1 97.25 61 PHE B C 1
ATOM 965 O O . PHE B 1 61 ? -0.876 -4.297 5.219 1 97.25 61 PHE B O 1
ATOM 972 N N . TRP B 1 62 ? -2.99 -5.039 5.191 1 94.12 62 TRP B N 1
ATOM 973 C CA . TRP B 1 62 ? -3.256 -4.32 6.434 1 94.12 62 TRP B CA 1
ATOM 974 C C . TRP B 1 62 ? -2.779 -5.125 7.637 1 94.12 62 TRP B C 1
ATOM 976 O O . TRP B 1 62 ? -2.664 -6.352 7.566 1 94.12 62 TRP B O 1
ATOM 986 N N . GLU B 1 63 ? -2.215 -4.461 8.633 1 75.19 63 GLU B N 1
ATOM 987 C CA . GLU B 1 63 ? -1.811 -5.129 9.867 1 75.19 63 GLU B CA 1
ATOM 988 C C . GLU B 1 63 ? -3 -5.805 10.547 1 75.19 63 GLU B C 1
ATOM 990 O O . GLU B 1 63 ? -4.148 -5.434 10.305 1 75.19 63 GLU B O 1
#

Solvent-accessible surface area (backbone atoms only — not comparable to full-atom values): 6858 Å² total; per-residue (Å²): 106,61,23,61,50,45,50,49,49,36,47,74,70,72,42,50,55,56,56,51,12,57,76,62,70,49,52,38,65,53,46,50,28,38,36,59,35,75,44,78,51,34,45,66,58,51,50,46,47,19,63,76,59,73,48,48,53,51,70,45,69,49,132,106,60,24,61,49,46,50,49,49,36,48,75,69,71,42,50,55,55,55,51,13,58,76,62,70,49,53,38,66,54,46,51,29,37,35,59,34,77,44,80,51,34,44,65,58,50,49,45,48,18,63,75,59,74,48,49,54,51,70,46,68,48,133

Radius of gyration: 15.0 Å; Cα contacts (8 Å, |Δi|>4): 178; chains: 2; bounding box: 22×43×26 Å

Foldseek 3Di:
DAQVLLVVLCVVVPHDLCRLCVQLVHHSVQSVCNRGVNDDDDPSSLVSSCVVSVHDCCRGPND/DAQVLLVVLCVVVPHDLCRLCVQLVHHSVQSVCNRGVNDDDDPSSLVSSCVVSVHDCCRGPND

Organism: NCBI:txid39488

pLDDT: mean 96.52, std 5.27, range [65.19, 98.75]

Nearest PDB structures (foldseek):
  1y7y-assembly1_B  TM=9.347E-01  e=4.725E-04  Aeromonas hydrophila
  2b5a-assembly1_A  TM=9.365E-01  e=5.364E-04  [Bacillus] caldolyticus
  3f51-assembly1_A  TM=9.537E-01  e=8.910E-04  Corynebacterium glutamicum
  1y7y-assembly1_A  TM=9.232E-01  e=9.493E-04  Aeromonas hydrophila
  3f52-assembly1_A  TM=9.074E-01  e=1.577E-03  Corynebacterium glutamicum